Protein AF-A0AAE0AIL4-F1 (afdb_monomer_lite)

Organism: NCBI:txid43782

Foldseek 3Di:
DDDPQDKDKAKEFDDDPRHTPDIDIDIDRHDDDLVVSQVVNVVVNVVVCVVSVNPPDDDDDDRPPD

Structure (mmCIF, N/CA/C/O backbone):
data_AF-A0AAE0AIL4-F1
#
_entry.id   AF-A0AAE0AIL4-F1
#
loop_
_atom_site.group_PDB
_atom_site.id
_atom_site.type_symbol
_atom_site.label_atom_id
_atom_site.label_alt_id
_atom_site.label_comp_id
_atom_site.label_asym_id
_atom_site.label_entity_id
_atom_site.label_seq_id
_atom_site.pdbx_PDB_ins_code
_atom_site.Cartn_x
_atom_site.Cartn_y
_atom_site.Cartn_z
_atom_site.occupancy
_atom_site.B_iso_or_equiv
_atom_site.auth_seq_id
_atom_site.auth_comp_id
_atom_site.auth_asym_id
_atom_site.auth_atom_id
_atom_site.pdbx_PDB_model_num
ATOM 1 N N . MET A 1 1 ? -27.346 5.031 24.253 1.00 38.31 1 MET A N 1
ATOM 2 C CA . MET A 1 1 ? -26.544 5.964 23.431 1.00 38.31 1 MET A CA 1
ATOM 3 C C . MET A 1 1 ? -25.528 5.139 22.660 1.00 38.31 1 MET A C 1
ATOM 5 O O . MET A 1 1 ? -24.639 4.570 23.276 1.00 38.31 1 MET A O 1
ATOM 9 N N . GLU A 1 2 ? -25.716 4.983 21.350 1.00 33.97 2 GLU A N 1
ATOM 10 C CA . GLU A 1 2 ? -24.793 4.234 20.491 1.00 33.97 2 GLU A CA 1
ATOM 11 C C . GLU A 1 2 ? -23.451 4.963 20.363 1.00 33.97 2 GLU A C 1
ATOM 13 O O . GLU A 1 2 ? -23.359 6.080 19.851 1.00 33.97 2 GLU A O 1
ATOM 18 N N . SER A 1 3 ? -22.386 4.303 20.803 1.00 41.72 3 SER A N 1
ATOM 19 C CA . SER A 1 3 ? -21.010 4.681 20.509 1.00 41.72 3 SER A CA 1
ATOM 20 C C . SER A 1 3 ? -20.772 4.509 19.006 1.00 41.72 3 SER A C 1
ATOM 22 O O . SER A 1 3 ? -20.484 3.403 18.562 1.00 41.72 3 SER A O 1
ATOM 24 N N . LYS A 1 4 ? -20.875 5.576 18.199 1.00 46.75 4 LYS A N 1
ATOM 25 C CA . LYS A 1 4 ? -20.450 5.554 16.785 1.00 46.75 4 LYS A CA 1
ATOM 26 C C . LYS A 1 4 ? -18.969 5.151 16.716 1.00 46.75 4 LYS A C 1
ATOM 28 O O . LYS A 1 4 ? -18.081 5.975 16.944 1.00 46.75 4 LYS A O 1
ATOM 33 N N . GLY A 1 5 ? -18.684 3.867 16.513 1.00 52.34 5 GLY A N 1
ATOM 34 C CA . GLY A 1 5 ? -17.329 3.355 16.329 1.00 52.34 5 GLY A CA 1
ATOM 35 C C . GLY A 1 5 ? -16.738 3.972 15.064 1.00 52.34 5 GLY A C 1
ATOM 36 O O . GLY A 1 5 ? -17.307 3.814 13.984 1.00 52.34 5 GLY A O 1
ATOM 37 N N . GLY A 1 6 ? -15.642 4.722 15.204 1.00 67.56 6 GLY A N 1
ATOM 38 C CA . GLY A 1 6 ? -14.951 5.322 14.064 1.00 67.56 6 GLY A CA 1
ATOM 39 C C . GLY A 1 6 ? -14.330 4.208 13.233 1.00 67.56 6 GLY A C 1
ATOM 40 O O . GLY A 1 6 ? -13.600 3.382 13.773 1.00 67.56 6 GLY A O 1
ATOM 41 N N . ARG A 1 7 ? -14.679 4.142 11.948 1.00 74.81 7 ARG A N 1
ATOM 42 C CA . ARG A 1 7 ? -14.115 3.190 10.987 1.00 74.81 7 ARG A CA 1
ATOM 43 C C . ARG A 1 7 ? -13.336 3.979 9.952 1.00 74.81 7 ARG A C 1
ATOM 45 O O . ARG A 1 7 ? -13.886 4.914 9.376 1.00 74.81 7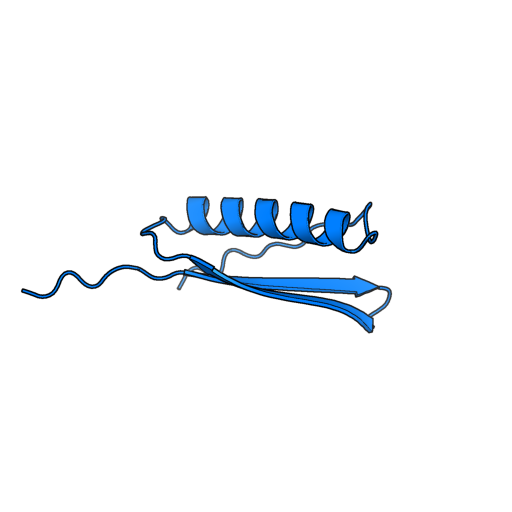 ARG A O 1
ATOM 52 N N . ILE A 1 8 ? -12.097 3.574 9.699 1.00 81.31 8 ILE A N 1
ATOM 53 C CA . ILE A 1 8 ? -11.249 4.170 8.665 1.00 81.31 8 ILE A CA 1
ATOM 54 C C . ILE A 1 8 ? -11.148 3.198 7.498 1.00 81.31 8 ILE A C 1
ATOM 56 O O . ILE A 1 8 ? -11.053 1.983 7.689 1.00 81.31 8 ILE A O 1
ATOM 60 N N . ARG A 1 9 ? -11.190 3.746 6.284 1.00 86.25 9 ARG A N 1
ATOM 61 C CA . ARG A 1 9 ? -10.946 3.010 5.046 1.00 86.25 9 ARG A CA 1
ATOM 62 C C . ARG A 1 9 ? -9.646 3.510 4.440 1.00 86.25 9 ARG A C 1
ATOM 64 O O . ARG A 1 9 ? -9.482 4.711 4.267 1.00 86.25 9 ARG A O 1
ATOM 71 N N . ILE A 1 10 ? -8.753 2.585 4.130 1.00 87.69 10 ILE A N 1
ATOM 72 C CA . ILE A 1 10 ? -7.471 2.848 3.485 1.00 87.69 10 ILE A CA 1
ATOM 73 C C . ILE A 1 10 ? -7.549 2.266 2.081 1.00 87.69 10 ILE A C 1
ATOM 75 O O . ILE A 1 10 ? -7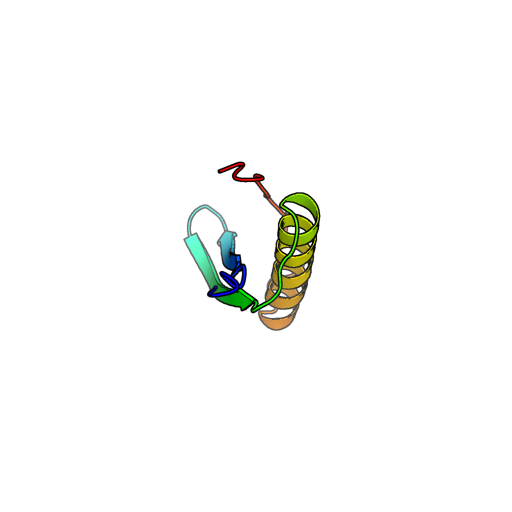.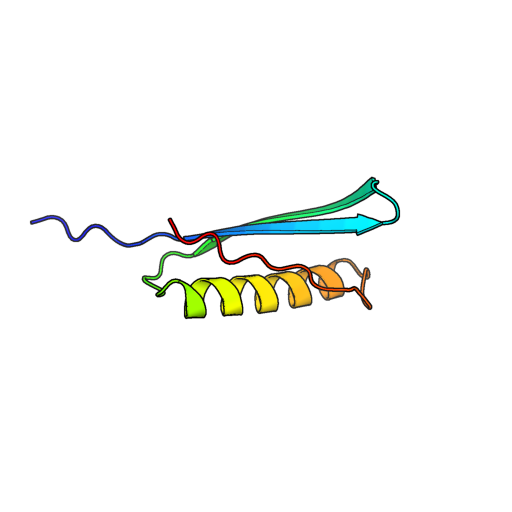938 1.110 1.917 1.00 87.69 10 ILE A O 1
ATOM 79 N N . GLY A 1 11 ? -7.185 3.064 1.084 1.00 91.25 11 GLY A N 1
ATOM 80 C CA . GLY A 1 11 ? -6.958 2.611 -0.283 1.00 91.25 11 GLY A CA 1
ATOM 81 C C . GLY A 1 11 ? -5.497 2.831 -0.646 1.00 91.25 11 GLY A C 1
ATOM 82 O O . GLY A 1 11 ? -4.958 3.897 -0.366 1.00 91.25 11 GLY A O 1
ATOM 83 N N . VAL A 1 12 ? -4.866 1.832 -1.254 1.00 93.12 12 VAL A N 1
ATOM 84 C CA . VAL A 1 12 ? -3.497 1.922 -1.772 1.00 93.12 12 VAL A CA 1
ATOM 85 C C . VAL A 1 12 ? -3.527 1.565 -3.249 1.00 93.12 12 VAL A C 1
ATOM 87 O O . VAL A 1 12 ? -4.144 0.571 -3.634 1.00 93.12 12 VAL A O 1
ATOM 90 N N . VAL A 1 13 ? -2.844 2.361 -4.067 1.00 95.31 13 VAL A N 1
ATOM 91 C CA . VAL A 1 13 ? -2.658 2.112 -5.498 1.00 95.31 13 VAL A CA 1
ATOM 92 C C . VAL A 1 13 ? -1.179 2.284 -5.815 1.00 95.31 13 VAL A C 1
ATOM 94 O O . VAL A 1 13 ? -0.602 3.323 -5.508 1.00 95.31 13 VAL A O 1
ATOM 97 N N . ILE A 1 14 ? -0.574 1.278 -6.440 1.00 95.44 14 ILE A N 1
ATOM 98 C CA . ILE A 1 14 ? 0.796 1.325 -6.951 1.00 95.44 14 ILE A CA 1
ATOM 99 C C . ILE A 1 14 ? 0.706 1.480 -8.465 1.00 95.44 14 ILE A C 1
ATOM 101 O O . ILE A 1 14 ? 0.015 0.704 -9.133 1.00 95.44 14 ILE A O 1
ATOM 105 N N . ARG A 1 15 ? 1.374 2.502 -9.004 1.00 96.19 15 ARG A N 1
ATOM 106 C CA . ARG A 1 15 ? 1.337 2.848 -10.427 1.00 96.19 15 ARG A CA 1
ATOM 107 C C . ARG A 1 15 ? 2.739 2.923 -11.012 1.00 96.19 15 ARG A C 1
ATOM 109 O O . ARG A 1 15 ? 3.657 3.339 -10.316 1.00 96.19 15 ARG A O 1
ATOM 116 N N . ASP A 1 16 ? 2.849 2.598 -12.293 1.00 95.38 16 ASP A N 1
ATOM 117 C CA . ASP A 1 16 ? 4.043 2.813 -13.109 1.00 95.38 16 ASP A CA 1
ATOM 118 C C . ASP A 1 16 ? 3.635 3.424 -14.459 1.00 95.38 16 ASP A C 1
ATOM 120 O O . ASP A 1 16 ? 2.723 2.922 -15.117 1.00 95.38 16 ASP A O 1
ATOM 124 N N . PHE A 1 17 ? 4.222 4.570 -14.825 1.00 92.56 17 PHE A N 1
ATOM 125 C CA . PHE A 1 17 ? 3.891 5.358 -16.032 1.00 92.56 17 PHE A CA 1
ATOM 126 C C . PHE A 1 17 ? 2.381 5.516 -16.331 1.00 92.56 17 PHE A C 1
ATOM 128 O O . PHE A 1 17 ? 1.943 5.488 -17.480 1.00 92.56 17 PHE A O 1
ATOM 135 N N . GLY A 1 18 ? 1.562 5.691 -15.288 1.00 89.25 18 GLY A N 1
ATOM 136 C CA . GLY A 1 18 ? 0.106 5.856 -15.407 1.00 89.25 18 GLY A CA 1
ATOM 137 C C . GLY A 1 18 ? -0.698 4.550 -15.462 1.00 89.25 18 GLY A C 1
ATOM 138 O O . GLY A 1 18 ? -1.924 4.600 -15.368 1.00 89.25 18 GLY A O 1
ATOM 139 N N . SER A 1 19 ? -0.041 3.392 -15.533 1.00 95.75 19 SER A N 1
ATOM 140 C CA . SER A 1 19 ? -0.672 2.077 -15.401 1.00 95.75 19 SER A CA 1
ATOM 141 C C . SER A 1 19 ? -0.753 1.651 -13.934 1.00 95.75 19 SER A C 1
ATOM 143 O O . SER A 1 19 ? 0.170 1.901 -13.161 1.00 95.75 19 SER A O 1
ATOM 145 N N . VAL A 1 20 ? -1.848 1.003 -13.528 1.00 96.25 20 VAL A N 1
ATOM 146 C CA . VAL A 1 20 ? -1.992 0.442 -12.174 1.00 96.25 20 VAL A CA 1
ATOM 147 C C . VAL A 1 20 ? -1.355 -0.942 -12.145 1.00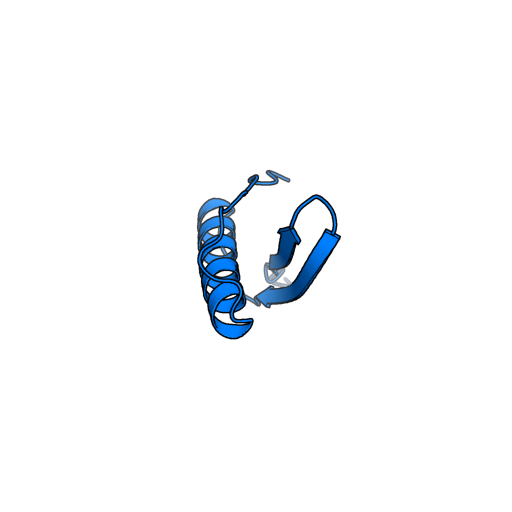 96.25 20 VAL A C 1
ATOM 149 O O . VAL A 1 20 ? -1.813 -1.853 -12.827 1.00 96.25 20 VAL A O 1
ATOM 152 N N . MET A 1 21 ? -0.317 -1.097 -11.327 1.00 96.75 21 MET A N 1
ATOM 153 C CA . MET A 1 21 ? 0.398 -2.362 -11.146 1.00 96.75 21 MET A CA 1
ATOM 154 C C . MET A 1 21 ? -0.264 -3.225 -10.069 1.00 96.75 21 MET A C 1
ATOM 156 O O . MET A 1 21 ? -0.375 -4.438 -10.218 1.00 96.75 21 MET A O 1
ATOM 160 N N . ALA A 1 22 ? -0.727 -2.593 -8.988 1.00 96.25 22 ALA A N 1
ATOM 161 C CA . ALA A 1 22 ? -1.417 -3.253 -7.888 1.00 96.25 22 ALA A CA 1
ATOM 162 C C . ALA A 1 22 ? -2.307 -2.261 -7.129 1.00 96.25 22 ALA A C 1
ATOM 164 O O . ALA A 1 22 ? -2.032 -1.060 -7.083 1.00 96.25 22 ALA A O 1
ATOM 165 N N . SER A 1 23 ? -3.362 -2.758 -6.487 1.00 95.94 23 SER A N 1
ATOM 166 C CA . SER A 1 23 ? -4.201 -1.94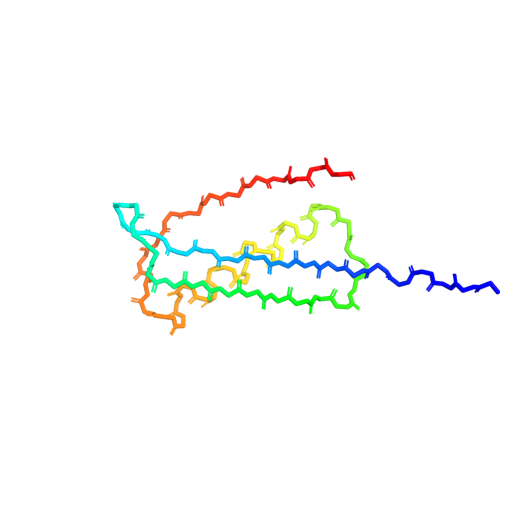5 -5.604 1.00 95.94 23 SER A CA 1
ATOM 167 C C . SER A 1 23 ? -4.834 -2.785 -4.506 1.00 95.94 23 SER A C 1
ATOM 169 O O . SER A 1 23 ? -5.182 -3.941 -4.746 1.00 95.94 23 SER A O 1
ATOM 171 N N . CYS A 1 24 ? -5.052 -2.199 -3.331 1.00 93.94 24 CYS A N 1
ATOM 172 C CA . CYS A 1 24 ? -5.830 -2.833 -2.273 1.00 93.94 24 CYS A CA 1
ATOM 173 C C . CYS A 1 24 ? -6.675 -1.823 -1.490 1.00 93.94 24 CYS A C 1
ATOM 175 O O . CYS A 1 24 ? -6.399 -0.622 -1.471 1.00 93.94 24 CYS A O 1
ATOM 177 N N . CYS A 1 25 ? -7.710 -2.331 -0.819 1.00 91.81 25 CYS A N 1
ATOM 178 C CA . CYS A 1 25 ? -8.499 -1.576 0.144 1.00 91.81 25 CYS A CA 1
ATOM 179 C C . CYS A 1 25 ? -8.581 -2.330 1.473 1.00 91.81 25 CYS A C 1
ATOM 181 O O . CYS A 1 25 ? -8.798 -3.541 1.498 1.00 91.81 25 CYS A O 1
ATOM 183 N N . GLN A 1 26 ? -8.431 -1.615 2.584 1.00 88.19 26 GLN A N 1
ATOM 184 C CA . GLN A 1 26 ? -8.467 -2.179 3.932 1.00 88.19 26 GLN A CA 1
ATOM 185 C C . GLN A 1 26 ? -9.386 -1.340 4.820 1.00 88.19 26 GLN A C 1
ATOM 187 O O . GLN A 1 26 ? -9.402 -0.111 4.740 1.00 88.19 26 GLN A O 1
ATOM 192 N N . VAL A 1 27 ? -10.160 -2.002 5.680 1.00 86.81 27 VAL A N 1
ATOM 193 C CA . VAL A 1 27 ? -10.984 -1.335 6.696 1.00 86.81 27 VAL A CA 1
ATOM 194 C C . VAL A 1 27 ? -10.368 -1.609 8.051 1.00 86.81 27 VAL A C 1
ATOM 196 O O . VAL A 1 27 ? -10.205 -2.768 8.428 1.00 86.81 27 VAL A O 1
ATOM 199 N N . ILE A 1 28 ? -10.060 -0.551 8.797 1.00 82.69 28 ILE A N 1
ATOM 200 C CA . ILE A 1 28 ? -9.529 -0.683 10.148 1.00 82.69 28 ILE A CA 1
ATOM 201 C C . ILE A 1 28 ? -10.589 -0.211 11.146 1.00 82.69 28 ILE A C 1
ATOM 203 O O . ILE A 1 28 ? -11.051 0.932 11.117 1.00 82.69 28 ILE A O 1
ATOM 207 N N . GLY A 1 29 ? -11.002 -1.134 12.016 1.00 74.38 29 GLY A N 1
ATOM 208 C CA . GLY A 1 29 ? -12.010 -0.929 13.056 1.00 74.38 29 GLY A CA 1
ATOM 209 C C . GLY A 1 29 ? -11.458 -0.282 14.326 1.00 74.38 29 GLY A C 1
ATOM 210 O O . GLY A 1 29 ? -11.715 -0.780 15.416 1.00 74.38 29 GLY A O 1
ATOM 211 N N . VAL A 1 30 ? -10.692 0.802 14.197 1.00 75.25 30 VAL A N 1
ATOM 212 C CA . VAL A 1 30 ? -10.191 1.592 15.332 1.00 75.25 30 VAL A CA 1
ATOM 213 C C . VAL A 1 30 ? -10.417 3.078 15.099 1.00 75.25 30 VAL A C 1
ATOM 215 O O . VAL A 1 30 ? -10.400 3.569 13.971 1.00 75.25 30 VAL A O 1
ATOM 218 N N . ARG A 1 31 ? -10.613 3.800 16.204 1.00 74.50 31 ARG A N 1
ATOM 219 C CA . ARG A 1 31 ? -10.676 5.261 16.221 1.00 74.50 31 ARG A CA 1
ATOM 220 C C . ARG A 1 31 ? -9.255 5.826 16.173 1.00 74.50 31 ARG A C 1
ATOM 222 O O . ARG A 1 31 ? -8.676 6.073 17.225 1.00 74.50 31 ARG A O 1
ATOM 229 N N . TYR A 1 32 ? -8.704 6.014 14.976 1.00 75.88 32 TYR A N 1
ATOM 230 C CA . TYR A 1 32 ? -7.536 6.882 14.811 1.00 75.88 32 TYR A CA 1
ATOM 231 C C . TYR A 1 32 ? -7.974 8.326 14.578 1.00 75.88 32 TYR A C 1
ATOM 233 O O . TYR A 1 32 ? -9.021 8.577 13.978 1.00 75.88 32 TYR A O 1
ATOM 241 N N . ASP A 1 33 ? -7.156 9.269 15.043 1.00 82.62 33 ASP A N 1
ATOM 242 C CA . ASP A 1 33 ? -7.184 10.622 14.499 1.00 82.62 33 ASP A CA 1
ATOM 243 C C . ASP A 1 33 ? -6.651 10.626 13.052 1.00 82.62 33 ASP A C 1
ATOM 245 O O . ASP A 1 33 ? -6.107 9.630 12.565 1.00 82.62 33 ASP A O 1
ATOM 249 N N . ALA A 1 34 ? -6.824 11.744 12.344 1.00 81.50 34 ALA A N 1
ATOM 250 C CA . ALA A 1 34 ? -6.449 11.845 10.934 1.00 81.50 34 ALA A CA 1
ATOM 251 C C . ALA A 1 34 ? -4.954 11.565 10.683 1.00 81.50 34 ALA A C 1
ATOM 253 O O . ALA A 1 34 ? -4.611 10.917 9.696 1.00 81.50 34 ALA A O 1
ATOM 254 N N . LYS A 1 35 ? -4.064 11.991 11.590 1.00 85.62 35 LYS A N 1
ATOM 255 C CA . LYS A 1 35 ? -2.611 11.814 11.432 1.00 85.62 35 LYS A CA 1
ATOM 256 C C . LYS A 1 35 ? -2.200 10.362 11.647 1.00 85.62 35 LYS A C 1
ATOM 258 O O . LYS A 1 35 ? -1.415 9.814 10.879 1.00 85.62 35 LYS A O 1
ATOM 263 N N . ALA A 1 36 ? -2.747 9.717 12.673 1.00 85.88 36 ALA A N 1
ATOM 264 C CA . ALA A 1 36 ? -2.519 8.304 12.928 1.00 85.88 36 ALA A CA 1
ATOM 265 C C . ALA A 1 36 ? -3.106 7.432 11.804 1.00 85.88 36 ALA A C 1
ATOM 267 O O . ALA A 1 36 ? -2.471 6.461 11.396 1.00 85.88 36 ALA A O 1
ATOM 268 N N . ALA A 1 37 ? -4.265 7.802 11.249 1.00 85.44 37 ALA A N 1
ATOM 269 C CA . ALA A 1 37 ? -4.850 7.131 10.090 1.00 85.44 37 ALA A CA 1
ATOM 270 C C . ALA A 1 37 ? -3.931 7.203 8.859 1.00 85.44 37 ALA A C 1
ATOM 272 O O . ALA A 1 37 ? -3.704 6.186 8.202 1.00 85.44 37 ALA A O 1
ATOM 273 N N . GLU A 1 38 ? -3.370 8.382 8.582 1.00 87.50 38 GLU A N 1
ATOM 274 C CA . GLU A 1 38 ? -2.432 8.593 7.479 1.00 87.50 38 GLU A CA 1
ATOM 275 C C . GLU A 1 38 ? -1.134 7.796 7.667 1.00 87.50 38 GLU A C 1
ATOM 277 O O . GLU A 1 38 ? -0.712 7.086 6.754 1.00 87.50 38 GLU A O 1
ATOM 282 N N . MET A 1 39 ? -0.537 7.813 8.864 1.00 89.88 39 MET A N 1
ATOM 283 C CA . MET A 1 39 ? 0.662 7.010 9.141 1.00 89.88 39 MET A CA 1
ATOM 284 C C . MET A 1 39 ? 0.419 5.512 8.931 1.00 89.88 39 MET A C 1
ATOM 286 O O . MET A 1 39 ? 1.264 4.819 8.363 1.00 89.88 39 MET A O 1
ATOM 290 N N . VAL A 1 40 ? -0.744 5.000 9.349 1.00 89.88 40 VAL A N 1
ATOM 291 C CA . VAL A 1 40 ? -1.100 3.594 9.119 1.00 89.88 40 VAL A CA 1
ATOM 292 C C . VAL A 1 40 ? -1.323 3.320 7.632 1.00 89.88 40 VAL A C 1
ATOM 294 O O . VAL A 1 40 ? -0.907 2.264 7.159 1.00 89.88 40 VAL A O 1
ATOM 297 N N . ALA A 1 41 ? -1.917 4.247 6.876 1.00 90.06 41 ALA A N 1
ATOM 298 C CA . ALA A 1 41 ? -2.055 4.114 5.426 1.00 90.06 41 ALA A CA 1
ATOM 299 C C . ALA A 1 41 ? -0.693 4.025 4.724 1.00 90.06 41 ALA A C 1
ATOM 301 O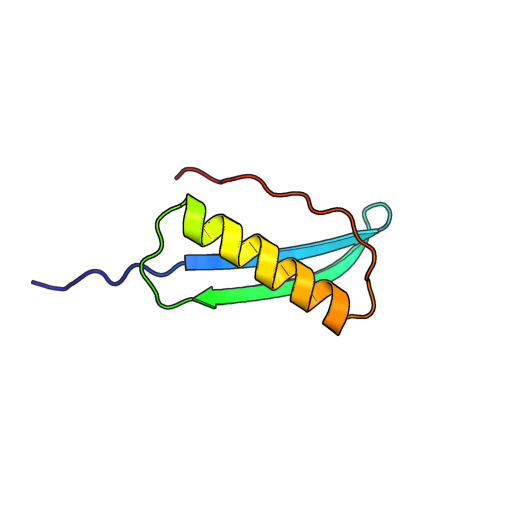 O . ALA A 1 41 ? -0.494 3.124 3.909 1.00 90.06 41 ALA A O 1
ATOM 302 N N . ILE A 1 42 ? 0.264 4.877 5.104 1.00 92.75 42 ILE A N 1
ATOM 303 C CA . ILE A 1 42 ? 1.639 4.852 4.585 1.00 92.75 42 ILE A CA 1
ATOM 304 C C . ILE A 1 42 ? 2.321 3.521 4.920 1.00 92.75 42 ILE A C 1
ATOM 306 O O . ILE A 1 42 ? 2.849 2.855 4.030 1.00 92.75 42 ILE A O 1
ATOM 310 N N . TYR A 1 43 ? 2.270 3.094 6.185 1.00 92.94 43 TYR A N 1
ATOM 311 C CA . TYR A 1 43 ? 2.874 1.831 6.618 1.00 92.94 43 TYR A CA 1
ATOM 312 C C . TYR A 1 43 ? 2.276 0.622 5.883 1.00 92.94 43 TYR A C 1
ATOM 314 O O . TYR A 1 43 ? 3.005 -0.245 5.402 1.00 92.94 43 TYR A O 1
ATOM 322 N N . ARG A 1 44 ? 0.944 0.571 5.747 1.00 91.81 44 ARG A N 1
ATOM 323 C CA . ARG A 1 44 ? 0.258 -0.505 5.016 1.00 91.81 44 ARG A CA 1
ATOM 324 C C . ARG A 1 44 ? 0.567 -0.471 3.523 1.00 91.81 44 ARG A C 1
ATOM 326 O O . ARG A 1 44 ? 0.699 -1.536 2.931 1.00 91.81 44 ARG A O 1
ATOM 333 N N . GLY A 1 45 ? 0.710 0.714 2.932 1.00 93.19 45 GLY A N 1
ATOM 334 C CA . GLY A 1 45 ? 1.117 0.869 1.538 1.00 93.19 45 GLY A CA 1
ATOM 335 C C . GLY A 1 45 ? 2.538 0.374 1.275 1.00 93.19 45 GLY A C 1
ATOM 336 O O . GLY A 1 45 ? 2.755 -0.336 0.299 1.00 93.19 45 GLY A O 1
ATOM 337 N N . LEU A 1 46 ? 3.476 0.667 2.182 1.00 94.94 46 LEU A N 1
ATOM 338 C CA . LEU A 1 46 ? 4.845 0.143 2.136 1.00 94.94 46 LEU A CA 1
ATOM 339 C C . LEU A 1 46 ? 4.892 -1.380 2.251 1.00 94.94 46 LEU A C 1
ATOM 341 O O . LEU A 1 46 ? 5.566 -2.036 1.465 1.00 94.94 46 LEU A O 1
ATOM 345 N N . GLN A 1 47 ? 4.166 -1.953 3.213 1.00 95.56 47 GLN A N 1
ATOM 346 C CA . GLN A 1 47 ? 4.106 -3.408 3.339 1.00 95.56 47 GLN A CA 1
ATOM 347 C C . GLN A 1 47 ? 3.528 -4.037 2.066 1.00 95.56 47 GLN A C 1
ATOM 349 O O . GLN A 1 47 ? 4.093 -4.988 1.539 1.00 95.56 47 GLN A O 1
ATOM 354 N N . PHE A 1 48 ? 2.450 -3.461 1.528 1.00 95.25 48 PHE A N 1
ATOM 355 C CA . PHE A 1 48 ? 1.821 -3.948 0.304 1.00 95.25 48 PHE A CA 1
ATOM 356 C C . PHE A 1 48 ? 2.757 -3.882 -0.911 1.00 95.25 48 PHE A C 1
ATOM 358 O O . PHE A 1 48 ? 2.772 -4.813 -1.712 1.00 95.25 48 PHE A O 1
ATOM 365 N N . SER A 1 49 ? 3.571 -2.827 -1.051 1.00 96.56 49 SER A N 1
ATOM 366 C CA . SER A 1 49 ? 4.529 -2.747 -2.160 1.00 96.56 49 SER A CA 1
ATOM 367 C C . SER A 1 49 ? 5.621 -3.811 -2.069 1.00 96.56 49 SER A C 1
ATOM 369 O O . SER A 1 49 ? 5.991 -4.383 -3.096 1.00 96.56 49 SER A O 1
ATOM 371 N N . ILE A 1 50 ? 6.081 -4.133 -0.857 1.00 97.00 50 ILE A N 1
ATOM 372 C CA . ILE A 1 50 ? 7.017 -5.236 -0.611 1.00 97.00 50 ILE A CA 1
ATOM 373 C C . ILE A 1 50 ? 6.358 -6.578 -0.945 1.00 97.00 50 ILE A C 1
ATOM 375 O O . ILE A 1 50 ? 6.933 -7.362 -1.695 1.00 97.00 50 ILE A O 1
ATOM 379 N N . ASP A 1 51 ? 5.142 -6.818 -0.449 1.00 96.75 51 ASP A N 1
ATOM 380 C CA . ASP A 1 51 ? 4.410 -8.074 -0.656 1.00 96.75 51 ASP A CA 1
ATOM 381 C C . ASP A 1 51 ? 4.120 -8.338 -2.145 1.00 96.75 51 ASP A C 1
ATOM 383 O O . ASP A 1 51 ? 4.108 -9.485 -2.589 1.00 96.75 51 ASP A O 1
ATOM 387 N N . CYS A 1 52 ? 3.916 -7.282 -2.937 1.00 96.25 52 CYS A N 1
ATOM 388 C CA . CYS A 1 52 ? 3.741 -7.376 -4.387 1.00 96.25 52 CYS A CA 1
ATOM 389 C C . CYS A 1 52 ? 5.056 -7.481 -5.180 1.00 96.25 52 CYS A C 1
ATOM 391 O O . CYS A 1 52 ? 5.001 -7.633 -6.398 1.00 96.25 52 CYS A O 1
ATOM 393 N N . GLY A 1 53 ? 6.226 -7.370 -4.541 1.00 97.25 53 GLY A N 1
ATOM 394 C CA . GLY A 1 53 ? 7.516 -7.323 -5.239 1.00 97.25 53 GLY A CA 1
ATOM 395 C C . GLY A 1 53 ? 7.719 -6.051 -6.073 1.00 97.25 53 GLY A C 1
ATOM 396 O O . GLY A 1 53 ? 8.484 -6.060 -7.032 1.00 97.25 53 GLY A O 1
ATOM 397 N N . LEU A 1 54 ? 7.023 -4.965 -5.722 1.00 96.25 54 LEU A N 1
ATOM 398 C CA . LEU A 1 54 ? 7.038 -3.672 -6.420 1.00 96.25 54 LEU A CA 1
ATOM 399 C C . LEU A 1 54 ? 7.868 -2.610 -5.679 1.00 96.25 54 LEU A C 1
ATOM 401 O O . LEU A 1 54 ? 7.804 -1.426 -6.004 1.00 96.25 54 LEU A O 1
ATOM 405 N N . ALA A 1 55 ? 8.627 -3.015 -4.659 1.00 93.00 55 ALA A N 1
ATOM 406 C CA . ALA A 1 55 ? 9.628 -2.171 -4.019 1.00 93.00 55 ALA A CA 1
ATOM 407 C C . ALA A 1 55 ? 10.941 -2.176 -4.838 1.00 93.00 55 ALA A C 1
ATOM 409 O O . ALA A 1 55 ? 11.323 -3.228 -5.354 1.00 93.00 55 ALA A O 1
ATOM 410 N N . PRO A 1 56 ? 11.681 -1.052 -4.916 1.00 92.62 56 PRO A N 1
ATOM 411 C CA . PRO A 1 56 ? 11.411 0.245 -4.286 1.00 92.62 56 PRO A CA 1
ATOM 412 C C . PRO A 1 56 ? 10.329 1.066 -5.015 1.00 92.62 56 PRO A C 1
ATOM 414 O O . PRO A 1 56 ? 10.187 0.978 -6.228 1.00 92.62 56 PRO A O 1
ATOM 417 N N . CYS A 1 57 ? 9.605 1.917 -4.279 1.00 91.50 57 CYS A N 1
ATOM 418 C CA . CYS A 1 57 ? 8.566 2.804 -4.819 1.00 91.50 57 CYS A CA 1
ATOM 419 C C . CYS A 1 57 ? 8.584 4.192 -4.149 1.00 91.50 57 CYS A C 1
ATOM 421 O O . CYS A 1 57 ? 9.031 4.330 -3.009 1.00 91.50 57 CYS A O 1
ATOM 423 N N . VAL A 1 58 ? 8.055 5.215 -4.830 1.00 93.00 58 VAL A N 1
ATOM 424 C CA . VAL A 1 58 ? 7.806 6.549 -4.251 1.00 93.00 58 VAL A CA 1
ATOM 425 C C . VAL A 1 58 ? 6.416 6.572 -3.617 1.00 93.00 58 VAL A C 1
ATOM 427 O O . VAL A 1 58 ? 5.458 6.082 -4.211 1.00 93.00 58 VAL A O 1
ATOM 430 N N . ILE A 1 59 ? 6.303 7.130 -2.410 1.00 91.06 59 ILE A N 1
ATOM 431 C CA . ILE A 1 59 ? 5.019 7.270 -1.713 1.00 91.06 59 ILE A CA 1
ATOM 432 C C . ILE A 1 59 ? 4.452 8.661 -1.967 1.00 91.06 59 ILE A C 1
ATOM 434 O O . ILE A 1 59 ? 5.087 9.664 -1.650 1.00 91.06 59 ILE A O 1
ATOM 438 N N . GLU A 1 60 ? 3.216 8.700 -2.447 1.00 90.69 60 GLU A N 1
ATOM 439 C CA . GLU A 1 60 ? 2.392 9.903 -2.500 1.00 90.69 60 GLU A CA 1
ATOM 440 C C . GLU A 1 60 ? 1.232 9.729 -1.510 1.00 90.69 60 GLU A C 1
ATOM 442 O O . GLU A 1 60 ? 0.417 8.818 -1.655 1.00 90.69 60 GLU A O 1
ATOM 447 N N . SER A 1 61 ? 1.166 10.584 -0.487 1.00 85.56 61 SER A N 1
ATOM 448 C CA . SER A 1 61 ? 0.056 10.635 0.472 1.00 85.56 61 SER A CA 1
ATOM 449 C C . SER A 1 61 ? -0.520 12.042 0.496 1.00 85.56 61 SER A C 1
ATOM 451 O O . SER A 1 61 ? 0.226 13.020 0.526 1.00 85.56 61 SER A O 1
ATOM 453 N N . VAL A 1 62 ? -1.847 12.141 0.492 1.00 75.62 62 VAL A N 1
ATOM 454 C CA . VAL A 1 62 ? -2.564 13.391 0.738 1.00 75.62 62 VAL A CA 1
ATOM 455 C C . VAL A 1 62 ? -3.515 13.132 1.893 1.00 75.62 62 VAL A C 1
ATOM 457 O O . VAL A 1 62 ? -4.442 12.330 1.765 1.00 75.62 62 VAL A O 1
ATOM 460 N N . ALA A 1 63 ? -3.303 13.813 3.015 1.00 62.78 63 ALA A N 1
ATOM 461 C CA . ALA A 1 63 ? -4.263 13.830 4.104 1.00 62.78 63 ALA A CA 1
ATOM 462 C C . ALA A 1 63 ? -5.582 14.438 3.602 1.00 62.78 63 ALA A C 1
ATOM 464 O O . ALA A 1 63 ? -5.717 15.657 3.487 1.00 62.78 63 ALA A O 1
ATOM 465 N N . ALA A 1 64 ? -6.570 13.598 3.290 1.00 52.69 64 ALA A N 1
ATOM 466 C CA . ALA A 1 64 ? -7.933 14.065 3.098 1.00 52.69 64 ALA A CA 1
ATOM 467 C C . ALA A 1 64 ? -8.486 14.455 4.475 1.00 52.69 64 ALA A C 1
ATOM 469 O O . ALA A 1 64 ? -8.960 13.613 5.237 1.00 52.69 64 ALA A O 1
ATOM 470 N N . VAL A 1 65 ? -8.351 15.736 4.823 1.00 40.59 65 VAL A N 1
ATOM 471 C CA . VAL A 1 65 ? -9.051 16.331 5.962 1.00 40.59 65 VAL A CA 1
ATOM 472 C C . VAL A 1 65 ? -10.517 16.461 5.548 1.00 40.59 65 VAL A C 1
ATOM 474 O O . VAL A 1 65 ? -10.856 17.339 4.757 1.00 40.59 65 VAL A O 1
ATOM 477 N N . CYS A 1 66 ? -11.358 15.547 6.030 1.00 39.56 66 CYS A N 1
ATOM 478 C CA . CYS A 1 66 ? -12.815 15.621 5.918 1.00 39.56 66 CYS A CA 1
ATOM 479 C C . CYS A 1 66 ? -13.417 16.072 7.248 1.00 39.56 66 CYS A C 1
ATOM 481 O O . CYS A 1 66 ? -12.970 15.544 8.294 1.00 39.56 66 CYS A O 1
#

InterPro domains:
  IPR002156 Ribonuclease H domain [PF13456] (9-61)

Radius of gyration: 13.6 Å; chains: 1; bounding box: 38×24×40 Å

Sequence (66 aa):
MESKGGRIRIGVVIRDFGSVMASCCQVIGVRYDAKAAEMVAIYRGLQFSIDCGLAPCVIESVAAVC

pLDDT: mean 83.44, std 16.83, range [33.97, 97.25]

Secondary structure (DSSP, 8-state):
-------EEEEEEEEETTEEEEEEEEEE-S---HHHHHHHHHHHHHHHHHHTT--S----------